Protein AF-A0A401UMT0-F1 (afdb_monomer)

Foldseek 3Di:
DDDDPLVVLVVLLVVLVVLLVVLVVCLVPDDDVVVNVVSVVVNVVSVVVNVVSVVCNVPDDD

Sequence (62 aa):
MEKNARQHVEDVYHKLQTSRTSLTEAISTVEKEENRQQIQNTLNAVQSALQTATDTLSNYTE

Solvent-accessible surface area (backbone atoms only — not comparable to full-atom values): 3553 Å² total; per-residue (Å²): 134,82,81,51,74,67,54,54,50,52,53,49,40,53,52,38,54,51,50,41,51,55,38,55,52,48,54,76,68,53,85,49,66,71,58,35,53,54,44,50,55,52,38,53,52,40,52,53,50,42,50,54,40,50,52,48,64,73,67,62,78,134

Secondary structure (DSSP, 8-state):
-PPPHHHHHHHHHHHHHHHHHHHHHHHHH---HHHHHHHHHHHHHHHHHHHHHHHHHHS---

Nearest PDB structures (foldseek):
  7s5c-assembly1_D  TM=9.823E-01  e=1.583E+00  Myxococcus xanthus
  7s5c-assembly1_J  TM=9.896E-01  e=1.910E+00  Myxococcus xanthus
  7s5k-assembly1_F  TM=9.799E-01  e=2.033E+00  Myxococcus xanthus
  7s5k-assembly1_E  TM=9.806E-01  e=1.910E+00  Myxococcus xanthus
  7s5c-assembly1_F  TM=9.873E-01  e=2.453E+00  Myxococcus xanthus

Mean predicted aligned error: 2.86 Å

InterPro domains:
  IPR012671 Type III export protein PscE/YscE [PF08988] (4-51)

pLDDT: mean 96.41, std 5.24, range [65.06, 98.75]

Structure (mmCIF, N/CA/C/O backbone):
data_AF-A0A401UMT0-F1
#
_entry.id   AF-A0A401UMT0-F1
#
loop_
_atom_site.group_PDB
_atom_site.id
_atom_site.type_symbol
_atom_site.label_atom_id
_atom_site.label_alt_id
_atom_site.label_comp_id
_atom_site.label_asym_id
_atom_site.label_entity_id
_atom_site.label_seq_id
_atom_site.pdbx_PDB_ins_code
_atom_site.Cartn_x
_atom_site.Cartn_y
_atom_site.Cartn_z
_atom_site.occupancy
_atom_site.B_iso_or_equiv
_atom_site.auth_seq_id
_atom_site.auth_comp_id
_atom_site.auth_asym_id
_atom_site.auth_atom_id
_atom_site.pdbx_PDB_model_num
ATOM 1 N N . MET A 1 1 ? 9.187 -18.752 -18.486 1.00 65.06 1 MET A N 1
ATOM 2 C CA . MET A 1 1 ? 9.777 -17.411 -18.664 1.00 65.06 1 MET A CA 1
ATOM 3 C C . MET A 1 1 ? 9.882 -16.788 -17.290 1.00 65.06 1 MET A C 1
ATOM 5 O O . MET A 1 1 ? 8.920 -16.887 -16.536 1.00 65.06 1 MET A O 1
ATOM 9 N N . GLU A 1 2 ? 11.048 -16.258 -16.945 1.00 87.81 2 GLU A N 1
ATOM 10 C CA . GLU A 1 2 ? 11.249 -15.511 -15.701 1.00 87.81 2 GLU A CA 1
ATOM 11 C C . GLU A 1 2 ? 10.597 -14.130 -15.829 1.00 87.81 2 GLU A C 1
ATOM 13 O O . GLU A 1 2 ? 10.511 -13.593 -16.938 1.00 87.81 2 GLU A O 1
ATOM 18 N N . LYS A 1 3 ? 10.069 -13.590 -14.726 1.00 91.56 3 LYS A N 1
ATOM 19 C CA . LYS A 1 3 ? 9.463 -12.256 -14.742 1.00 91.56 3 LYS A CA 1
ATOM 20 C C . LYS A 1 3 ? 10.550 -11.214 -14.982 1.00 91.56 3 LYS A C 1
ATOM 22 O O . LYS A 1 3 ? 11.634 -11.308 -14.415 1.00 91.56 3 LYS A O 1
ATOM 27 N N . ASN A 1 4 ? 10.257 -10.208 -15.798 1.00 94.62 4 ASN A N 1
ATOM 28 C CA . ASN A 1 4 ? 11.140 -9.053 -15.920 1.00 94.62 4 ASN A CA 1
ATOM 29 C C . ASN A 1 4 ? 10.934 -8.081 -14.741 1.00 94.62 4 ASN A C 1
ATOM 31 O O . ASN A 1 4 ? 9.979 -8.192 -13.966 1.00 94.62 4 ASN A O 1
ATOM 35 N N . ALA A 1 5 ? 11.841 -7.115 -14.588 1.00 96.19 5 ALA A N 1
ATOM 36 C CA . ALA A 1 5 ? 11.785 -6.171 -13.473 1.00 96.19 5 ALA A CA 1
ATOM 37 C C . ALA A 1 5 ? 10.478 -5.352 -13.455 1.00 96.19 5 ALA A C 1
ATOM 39 O O . ALA A 1 5 ? 9.891 -5.181 -12.387 1.00 96.19 5 ALA A O 1
ATOM 40 N N . ARG A 1 6 ? 9.950 -4.946 -14.619 1.00 96.50 6 ARG A N 1
ATOM 41 C CA . ARG A 1 6 ? 8.643 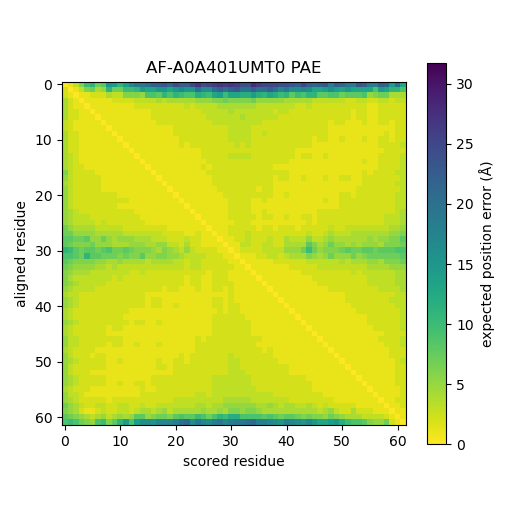-4.273 -14.732 1.00 96.50 6 ARG A CA 1
ATOM 42 C C . ARG A 1 6 ? 7.507 -5.132 -14.168 1.00 96.50 6 ARG A C 1
ATOM 44 O O . ARG A 1 6 ? 6.719 -4.645 -13.365 1.00 96.50 6 ARG A O 1
ATOM 51 N N . GLN A 1 7 ? 7.467 -6.418 -14.512 1.00 96.81 7 GLN A N 1
ATOM 52 C CA . GLN A 1 7 ? 6.469 -7.374 -14.018 1.00 96.81 7 GLN A CA 1
ATOM 53 C C . GLN A 1 7 ? 6.566 -7.591 -12.502 1.00 96.81 7 GLN A C 1
ATOM 55 O O . GLN A 1 7 ? 5.550 -7.789 -11.838 1.00 96.81 7 GLN A O 1
ATOM 60 N N . HIS A 1 8 ? 7.766 -7.517 -11.919 1.00 97.69 8 HIS A N 1
ATOM 61 C CA . HIS A 1 8 ? 7.909 -7.521 -10.462 1.00 97.69 8 HIS A CA 1
ATOM 62 C C . HIS A 1 8 ? 7.327 -6.258 -9.810 1.00 97.69 8 HIS A C 1
ATOM 64 O O . HIS A 1 8 ? 6.723 -6.357 -8.741 1.00 97.69 8 HIS A O 1
ATOM 70 N N . VAL A 1 9 ? 7.453 -5.087 -10.441 1.00 97.38 9 VAL A N 1
ATOM 71 C CA . VAL A 1 9 ? 6.815 -3.854 -9.947 1.00 97.38 9 VAL A CA 1
ATOM 72 C C . VAL A 1 9 ? 5.287 -3.927 -10.093 1.00 97.38 9 VAL A C 1
ATOM 74 O O . VAL A 1 9 ? 4.575 -3.544 -9.165 1.00 97.38 9 VAL A O 1
ATOM 77 N N . GLU A 1 10 ? 4.768 -4.487 -11.191 1.00 97.69 10 GLU A N 1
ATOM 78 C CA . GLU A 1 10 ? 3.326 -4.735 -11.380 1.00 97.69 10 GLU A CA 1
ATOM 79 C C . GLU A 1 10 ? 2.767 -5.676 -10.299 1.00 97.69 10 GLU A C 1
ATOM 81 O O . GLU A 1 10 ? 1.739 -5.385 -9.684 1.00 97.69 10 GLU A O 1
ATOM 86 N N . ASP A 1 11 ? 3.476 -6.765 -9.986 1.00 98.25 11 ASP A N 1
ATOM 87 C CA . ASP A 1 11 ? 3.108 -7.668 -8.890 1.00 98.25 11 ASP A CA 1
ATOM 88 C C . ASP A 1 11 ? 3.004 -6.933 -7.545 1.00 98.25 11 ASP A C 1
ATOM 90 O O . ASP A 1 11 ? 2.081 -7.180 -6.762 1.00 98.25 11 ASP A O 1
ATOM 94 N N . VAL A 1 12 ? 3.974 -6.063 -7.244 1.00 98.25 12 VAL A N 1
ATOM 95 C CA . VAL A 1 12 ? 3.983 -5.269 -6.008 1.00 98.25 12 VAL A CA 1
ATOM 96 C C . VAL A 1 12 ? 2.795 -4.314 -5.987 1.00 98.25 12 VAL A C 1
ATOM 98 O O . VAL A 1 12 ? 2.085 -4.268 -4.983 1.00 98.25 12 VAL A O 1
ATOM 101 N N . TYR A 1 13 ? 2.526 -3.615 -7.091 1.00 98.44 13 TYR A N 1
ATOM 102 C CA . TYR A 1 13 ? 1.366 -2.735 -7.223 1.00 98.44 13 TYR A CA 1
ATOM 103 C C . TYR A 1 13 ? 0.054 -3.469 -6.905 1.00 98.44 13 TYR A C 1
ATOM 105 O O . TYR A 1 13 ? -0.724 -3.012 -6.063 1.00 98.44 13 TYR A O 1
ATOM 113 N N . HIS A 1 14 ? -0.165 -4.647 -7.495 1.00 98.44 14 HIS A N 1
ATOM 114 C CA . HIS A 1 14 ? -1.375 -5.434 -7.248 1.00 98.44 14 HIS A CA 1
ATOM 115 C C . HIS A 1 14 ? -1.489 -5.898 -5.794 1.00 98.44 14 HIS A C 1
ATOM 117 O O . HIS A 1 14 ? -2.557 -5.792 -5.191 1.00 98.44 14 HIS A O 1
ATOM 123 N N . LYS A 1 15 ? -0.387 -6.354 -5.188 1.00 98.69 15 LYS A N 1
ATOM 124 C CA . LYS A 1 15 ? -0.378 -6.742 -3.769 1.00 98.69 15 LYS A CA 1
ATOM 125 C C . LYS A 1 15 ? -0.708 -5.562 -2.861 1.00 98.69 15 LYS A C 1
ATOM 127 O O . LYS A 1 15 ? -1.493 -5.722 -1.932 1.00 98.69 15 LYS A O 1
ATOM 132 N N . LEU A 1 16 ? -0.166 -4.378 -3.142 1.00 98.69 16 LEU A N 1
ATOM 133 C CA . LEU A 1 16 ? -0.475 -3.175 -2.374 1.00 98.69 16 LEU A CA 1
ATOM 134 C C . LEU A 1 16 ? -1.948 -2.752 -2.526 1.00 98.69 16 LEU A C 1
ATOM 136 O O . LEU A 1 16 ? -2.550 -2.319 -1.545 1.00 98.69 16 LEU A O 1
ATOM 140 N N . GLN A 1 17 ? -2.563 -2.919 -3.704 1.00 98.44 17 GLN A N 1
ATOM 141 C CA . GLN A 1 17 ? -3.999 -2.657 -3.890 1.00 98.44 17 GLN A CA 1
ATOM 142 C C . GLN A 1 17 ? -4.870 -3.601 -3.054 1.00 98.44 17 GLN A C 1
ATOM 144 O O . GLN A 1 17 ? -5.831 -3.151 -2.419 1.00 98.44 17 GLN A O 1
ATOM 149 N N . THR A 1 18 ? -4.523 -4.889 -3.021 1.00 98.56 18 THR A N 1
ATOM 150 C CA . THR A 1 18 ? -5.189 -5.872 -2.157 1.00 98.56 18 THR A CA 1
ATOM 151 C C . THR A 1 18 ? -5.025 -5.490 -0.689 1.00 98.56 18 THR A C 1
ATOM 153 O O . THR A 1 18 ? -6.022 -5.365 0.018 1.00 98.56 18 THR A O 1
ATOM 156 N N . SER A 1 19 ? -3.798 -5.188 -0.249 1.00 98.56 19 SER A N 1
ATOM 157 C CA . SER A 1 19 ? -3.519 -4.753 1.125 1.00 98.56 19 SER A CA 1
ATOM 158 C C . SER A 1 19 ? -4.308 -3.504 1.515 1.00 98.56 19 SER A C 1
ATOM 160 O O . SER A 1 19 ? -4.868 -3.453 2.606 1.00 98.56 19 SER A O 1
ATOM 162 N N . ARG A 1 20 ? -4.407 -2.507 0.624 1.00 98.56 20 ARG A N 1
ATOM 163 C CA . ARG A 1 20 ? -5.220 -1.300 0.843 1.00 98.56 20 ARG A CA 1
ATOM 164 C C . ARG A 1 20 ? -6.675 -1.666 1.127 1.00 98.56 20 ARG A C 1
ATOM 166 O O . ARG A 1 20 ? -7.248 -1.145 2.075 1.00 98.56 20 ARG A O 1
ATOM 173 N N . THR A 1 21 ? -7.250 -2.560 0.324 1.00 98.44 21 THR A N 1
ATOM 174 C CA . THR A 1 21 ? -8.646 -2.999 0.471 1.00 98.44 21 THR A CA 1
ATOM 175 C C . THR A 1 21 ? -8.859 -3.694 1.815 1.00 98.44 21 THR A C 1
ATOM 177 O O . THR A 1 21 ? -9.732 -3.287 2.576 1.00 98.44 21 THR A O 1
ATOM 180 N N . SER A 1 22 ? -7.990 -4.646 2.170 1.00 98.38 22 SER A N 1
ATOM 181 C CA . SER A 1 22 ? -8.050 -5.340 3.463 1.00 98.38 22 SER A CA 1
ATOM 182 C C . SER A 1 22 ? -7.892 -4.396 4.660 1.00 98.38 22 SER A C 1
ATOM 184 O O . SER A 1 22 ? -8.558 -4.571 5.675 1.00 98.38 22 SER A O 1
ATOM 186 N N . LEU A 1 23 ? -7.043 -3.369 4.558 1.00 98.44 23 LEU A N 1
ATOM 187 C CA . LEU A 1 23 ? -6.879 -2.359 5.611 1.00 98.44 23 LEU A CA 1
ATOM 188 C C . LEU A 1 23 ? -8.106 -1.444 5.733 1.00 98.44 23 LEU A C 1
ATOM 190 O O . LEU A 1 23 ? -8.494 -1.093 6.845 1.00 98.44 23 LEU A O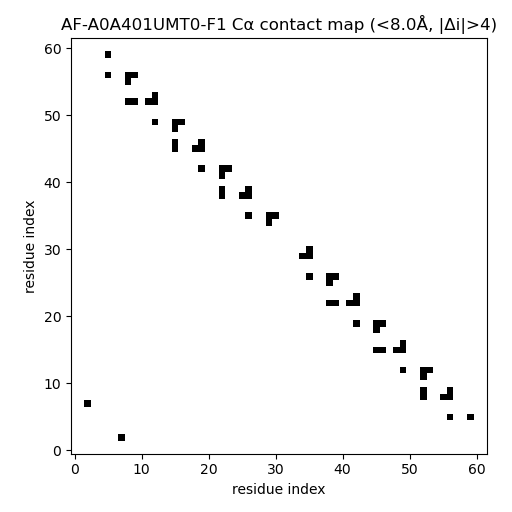 1
ATOM 194 N N . THR A 1 24 ? -8.740 -1.077 4.616 1.00 97.88 24 THR A N 1
ATOM 195 C CA . THR A 1 24 ? -10.007 -0.330 4.625 1.00 97.88 24 THR A CA 1
ATOM 196 C C . THR A 1 24 ? -11.124 -1.133 5.293 1.00 97.88 24 THR A C 1
ATOM 198 O O . THR A 1 24 ? -11.861 -0.582 6.110 1.00 97.88 24 THR A O 1
ATOM 201 N N . GLU A 1 25 ? -11.222 -2.433 5.011 1.00 98.00 25 GLU A N 1
ATOM 202 C CA . GLU A 1 25 ? -12.159 -3.332 5.695 1.00 98.00 25 GLU A CA 1
ATOM 203 C C . GLU A 1 25 ? -11.823 -3.465 7.188 1.00 98.00 25 GLU A C 1
ATOM 205 O O . GLU A 1 25 ? -12.704 -3.344 8.031 1.00 98.00 25 GLU A O 1
ATOM 210 N N . ALA A 1 26 ? -10.546 -3.607 7.549 1.00 97.81 26 ALA A N 1
ATOM 211 C CA . ALA A 1 26 ? -10.139 -3.695 8.951 1.00 97.81 26 ALA A CA 1
ATOM 212 C C . ALA A 1 26 ? -10.507 -2.435 9.759 1.00 97.81 26 ALA A C 1
ATOM 214 O O . ALA A 1 26 ? -10.896 -2.537 10.922 1.00 97.81 26 ALA A O 1
ATOM 215 N N . ILE A 1 27 ? -10.438 -1.243 9.151 1.00 97.00 27 ILE A N 1
ATOM 216 C CA . ILE A 1 27 ? -10.906 0.003 9.782 1.00 97.00 27 ILE A CA 1
ATOM 217 C C . ILE A 1 27 ? -12.413 -0.045 10.038 1.00 97.00 27 ILE A C 1
ATOM 219 O O . ILE A 1 27 ? -12.862 0.451 11.069 1.00 97.00 27 ILE A O 1
ATOM 223 N N . SER A 1 28 ? -13.216 -0.626 9.147 1.00 94.56 28 SER A N 1
ATOM 224 C CA . SER A 1 28 ? -14.669 -0.661 9.349 1.00 94.56 28 SER A CA 1
ATOM 225 C C . SER A 1 28 ? -15.092 -1.636 10.453 1.00 94.56 28 SER A C 1
ATOM 227 O O . SER A 1 28 ? -16.140 -1.432 11.062 1.00 94.56 28 SER A O 1
ATOM 229 N N . THR A 1 29 ? -14.267 -2.642 10.767 1.00 96.12 29 THR A N 1
ATOM 230 C CA . THR A 1 29 ? -14.584 -3.683 11.760 1.00 96.12 29 THR A CA 1
ATOM 231 C C . THR A 1 29 ? -13.867 -3.532 13.102 1.00 96.12 29 THR A C 1
ATOM 233 O O . THR A 1 29 ? -14.196 -4.243 14.048 1.00 96.12 29 THR A O 1
ATOM 236 N N . VAL A 1 30 ? -12.855 -2.667 13.215 1.00 95.00 30 VAL A N 1
ATOM 237 C CA . VAL A 1 30 ? -12.074 -2.530 14.455 1.00 95.00 30 VAL A CA 1
ATOM 238 C C . VAL A 1 30 ? -12.881 -1.849 15.567 1.00 95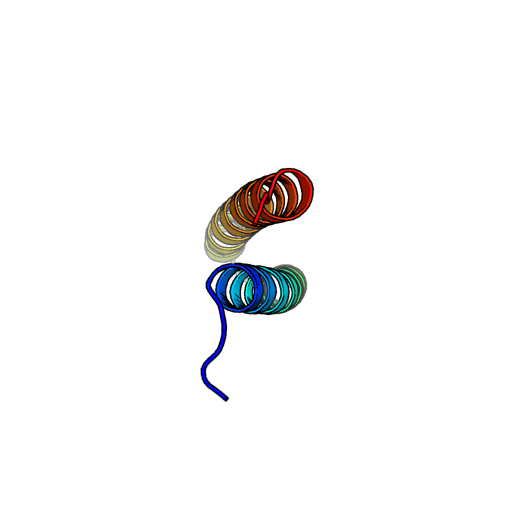.00 30 VAL A C 1
ATOM 240 O O . VAL A 1 30 ? -13.457 -0.777 15.378 1.00 95.00 30 VAL A O 1
ATOM 243 N N . GLU A 1 31 ? -12.889 -2.462 16.751 1.00 93.88 31 GLU A N 1
ATOM 244 C CA . GLU A 1 31 ? -13.653 -1.982 17.913 1.00 93.88 31 GLU A CA 1
ATOM 245 C C . GLU A 1 31 ? -12.886 -0.946 18.749 1.00 93.88 31 GLU A C 1
ATOM 247 O O . GLU A 1 31 ? -13.474 -0.020 19.303 1.00 93.88 31 GLU A O 1
ATOM 252 N N . LYS A 1 32 ? -11.558 -1.092 18.851 1.00 97.06 32 LYS A N 1
ATOM 253 C CA . LYS A 1 32 ? -10.702 -0.225 19.675 1.00 97.06 32 LYS A CA 1
ATOM 254 C C . LYS A 1 32 ? -10.131 0.928 18.860 1.00 97.06 32 LYS A C 1
ATOM 256 O O . LYS A 1 32 ? -9.470 0.698 17.849 1.00 97.06 32 LYS A O 1
ATOM 261 N N . GLU A 1 33 ? -10.291 2.149 19.359 1.00 94.38 33 GLU A N 1
ATOM 262 C CA . GLU A 1 33 ? -9.831 3.357 18.664 1.00 94.38 33 GLU A CA 1
ATOM 263 C C . GLU A 1 33 ? -8.305 3.419 18.496 1.00 94.38 33 GLU A C 1
ATOM 265 O O . GLU A 1 33 ? -7.808 3.807 17.444 1.00 94.38 33 GLU A O 1
ATOM 270 N N . GLU A 1 34 ? -7.540 2.939 19.479 1.00 95.56 34 GLU A N 1
ATOM 271 C CA . GLU A 1 34 ? -6.079 2.843 19.355 1.00 95.56 34 GLU A CA 1
ATOM 272 C C . GLU A 1 34 ? -5.665 1.942 18.178 1.00 95.56 34 GLU A C 1
ATOM 274 O O . GLU A 1 34 ? -4.808 2.309 17.371 1.00 95.56 34 GLU A O 1
ATOM 279 N N . ASN A 1 35 ? -6.329 0.793 18.023 1.00 97.56 35 ASN A N 1
ATOM 280 C CA . ASN A 1 35 ? -6.090 -0.107 16.898 1.00 97.56 35 ASN A CA 1
ATOM 281 C C . ASN A 1 35 ? -6.535 0.539 15.581 1.00 97.56 35 ASN A C 1
ATOM 283 O O . ASN A 1 35 ? -5.840 0.398 14.578 1.00 97.56 35 ASN A O 1
ATOM 287 N N . ARG A 1 36 ? -7.648 1.289 15.575 1.00 97.94 36 ARG A N 1
ATOM 288 C CA . ARG A 1 36 ? -8.090 2.062 14.403 1.00 97.94 36 ARG A CA 1
ATOM 289 C C . ARG A 1 36 ? -7.001 3.015 13.933 1.00 97.94 36 ARG A C 1
ATOM 291 O O . ARG A 1 36 ? -6.680 3.014 12.747 1.00 97.94 36 ARG A O 1
ATOM 298 N N . GLN A 1 37 ? -6.394 3.768 14.849 1.00 97.94 37 GLN A N 1
ATOM 299 C CA . GLN A 1 37 ? -5.318 4.695 14.508 1.00 97.94 37 GLN A CA 1
ATOM 300 C C . GLN A 1 37 ? -4.099 3.965 13.926 1.00 97.94 37 GLN A C 1
ATOM 302 O O . GLN A 1 37 ? -3.528 4.412 12.932 1.00 97.94 37 GLN A O 1
ATOM 307 N N . GLN A 1 38 ? -3.709 2.821 14.497 1.00 98.50 38 GLN A N 1
ATOM 308 C CA . GLN A 1 38 ? -2.594 2.021 13.975 1.00 98.50 38 GLN A CA 1
ATOM 309 C C . GLN A 1 38 ? -2.886 1.451 12.575 1.00 98.50 38 GLN A C 1
ATOM 311 O O . GLN A 1 38 ? -2.026 1.499 11.688 1.00 98.50 38 GLN A O 1
ATOM 316 N N . ILE A 1 39 ? -4.108 0.964 12.339 1.00 98.38 39 ILE A N 1
ATOM 317 C CA . ILE A 1 39 ? -4.532 0.474 11.020 1.00 98.38 39 ILE A CA 1
ATOM 318 C C . ILE A 1 39 ? -4.578 1.635 10.017 1.00 98.38 39 ILE A C 1
ATOM 320 O O . ILE A 1 39 ? -4.078 1.486 8.904 1.00 98.38 39 ILE A O 1
ATOM 324 N N . GLN A 1 40 ? -5.083 2.809 10.408 1.00 98.31 40 GLN A N 1
ATOM 325 C CA . GLN A 1 40 ? -5.094 4.005 9.561 1.00 98.31 40 GLN A CA 1
ATOM 326 C C . GLN A 1 40 ? -3.675 4.444 9.175 1.00 98.31 40 GLN A C 1
ATOM 328 O O . GLN A 1 40 ? -3.423 4.755 8.013 1.00 98.31 40 GLN A O 1
ATOM 333 N N . ASN A 1 41 ? -2.727 4.416 10.115 1.00 98.50 41 ASN A N 1
ATOM 334 C CA . ASN A 1 41 ? -1.322 4.715 9.829 1.00 98.50 41 ASN A CA 1
ATOM 335 C C . ASN A 1 41 ? -0.740 3.729 8.803 1.00 98.50 41 ASN A C 1
ATOM 337 O O . ASN A 1 41 ? -0.047 4.135 7.869 1.00 98.50 41 ASN A O 1
ATOM 341 N N . THR A 1 42 ? -1.069 2.442 8.941 1.00 98.62 42 THR A N 1
ATOM 342 C CA . THR A 1 42 ? -0.652 1.396 7.996 1.00 98.62 42 THR A CA 1
ATOM 343 C C . THR A 1 42 ? -1.281 1.611 6.617 1.00 98.62 42 THR A C 1
ATOM 345 O O . THR A 1 42 ? -0.590 1.521 5.602 1.00 98.62 42 THR A O 1
ATOM 348 N N . LEU A 1 43 ? -2.570 1.958 6.561 1.00 98.62 43 LEU A N 1
ATOM 349 C CA . LEU A 1 43 ? -3.277 2.274 5.320 1.00 98.62 43 LEU A CA 1
ATOM 350 C C . LEU A 1 43 ? -2.634 3.458 4.591 1.00 98.62 43 LEU A C 1
ATOM 352 O O . LEU A 1 43 ? -2.391 3.366 3.388 1.00 98.62 43 LEU A O 1
ATOM 356 N N . ASN A 1 44 ? -2.296 4.526 5.314 1.00 98.56 44 ASN A N 1
ATOM 357 C CA . ASN A 1 44 ? -1.628 5.694 4.740 1.00 98.56 44 ASN A CA 1
ATOM 358 C C . ASN A 1 44 ? -0.262 5.315 4.137 1.00 98.56 44 ASN A C 1
ATOM 360 O O . ASN A 1 44 ? 0.065 5.738 3.031 1.00 98.56 44 ASN A O 1
ATOM 364 N N . ALA A 1 45 ? 0.519 4.466 4.816 1.00 98.75 45 ALA A N 1
ATOM 365 C CA . ALA A 1 45 ? 1.800 3.985 4.294 1.00 98.75 45 ALA A CA 1
ATOM 366 C C . ALA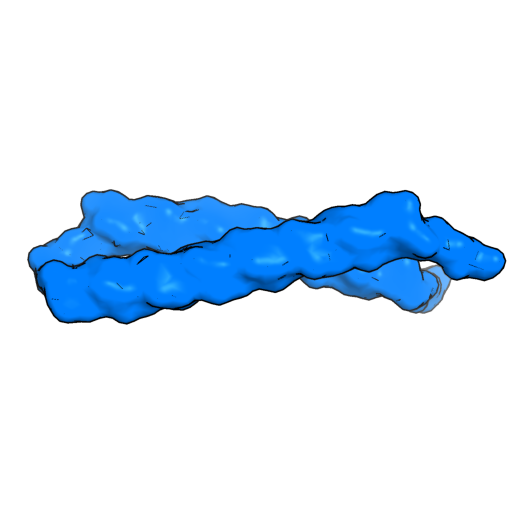 A 1 45 ? 1.635 3.152 3.007 1.00 98.75 45 ALA A C 1
ATOM 368 O O . ALA A 1 45 ? 2.388 3.337 2.050 1.00 98.75 45 ALA A O 1
ATOM 369 N N . VAL A 1 46 ? 0.623 2.278 2.950 1.00 98.69 46 VAL A N 1
ATOM 370 C CA . VAL A 1 46 ? 0.304 1.494 1.743 1.00 98.69 46 VAL A CA 1
ATOM 371 C C . VAL A 1 46 ? -0.146 2.394 0.591 1.00 98.69 46 VAL A C 1
ATOM 373 O O . VAL A 1 46 ? 0.242 2.153 -0.550 1.00 98.69 46 VAL A O 1
ATOM 376 N N . GLN A 1 47 ? -0.925 3.443 0.861 1.00 98.50 47 GLN A N 1
ATOM 377 C CA . GLN A 1 47 ? -1.330 4.419 -0.156 1.00 98.50 47 GLN A CA 1
ATOM 378 C C . GLN A 1 47 ? -0.128 5.180 -0.732 1.00 98.50 47 GLN A C 1
ATOM 380 O O . GLN A 1 47 ? -0.020 5.298 -1.952 1.00 98.50 47 GLN A O 1
ATOM 385 N N . SER A 1 48 ? 0.808 5.618 0.114 1.00 98.62 48 SER A N 1
ATOM 386 C CA . SER A 1 48 ? 2.061 6.231 -0.346 1.00 98.62 48 SER A CA 1
ATOM 387 C C . SER A 1 48 ? 2.883 5.267 -1.205 1.00 98.62 48 SER A C 1
ATOM 389 O O . SER A 1 48 ? 3.337 5.637 -2.285 1.00 98.62 48 SER A O 1
ATOM 391 N N . ALA A 1 49 ? 3.019 4.006 -0.781 1.00 98.62 49 ALA A N 1
ATOM 392 C CA . ALA A 1 49 ? 3.724 2.985 -1.555 1.00 98.62 49 ALA A CA 1
ATOM 393 C C . ALA A 1 49 ? 3.043 2.695 -2.908 1.00 98.62 49 ALA A C 1
ATOM 395 O O . ALA A 1 49 ? 3.730 2.517 -3.913 1.00 98.62 49 ALA A O 1
ATOM 396 N N . LEU A 1 50 ? 1.704 2.686 -2.958 1.00 98.56 50 LEU A N 1
ATOM 397 C CA . LEU A 1 50 ? 0.937 2.554 -4.202 1.00 98.56 50 LEU A CA 1
ATOM 398 C C . LEU A 1 50 ? 1.233 3.687 -5.176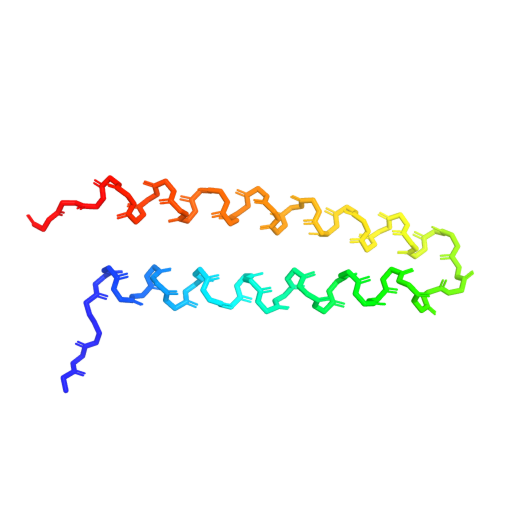 1.00 98.56 50 LEU A C 1
ATOM 400 O O . LEU A 1 50 ? 1.395 3.427 -6.368 1.00 98.56 50 LEU A O 1
ATOM 404 N N . GLN A 1 51 ? 1.313 4.922 -4.678 1.00 98.44 51 GLN A N 1
ATOM 405 C CA . GLN A 1 51 ? 1.664 6.068 -5.508 1.00 98.44 51 GLN A CA 1
ATOM 406 C C . GLN A 1 51 ? 3.068 5.889 -6.094 1.00 98.44 51 GLN A C 1
ATOM 408 O O . GLN A 1 51 ? 3.225 5.927 -7.309 1.00 98.44 51 GLN A O 1
ATOM 413 N N . THR A 1 52 ? 4.063 5.559 -5.266 1.00 98.50 52 THR A N 1
ATOM 414 C CA . THR A 1 52 ? 5.438 5.316 -5.733 1.00 98.50 52 THR A CA 1
ATOM 415 C C . THR A 1 52 ? 5.529 4.173 -6.749 1.00 98.50 52 T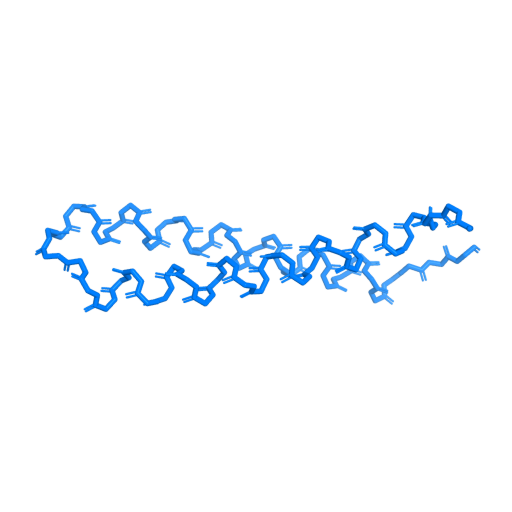HR A C 1
ATOM 417 O O . THR A 1 52 ? 6.249 4.284 -7.742 1.00 98.50 52 THR A O 1
ATOM 420 N N . ALA A 1 53 ? 4.791 3.078 -6.544 1.00 98.12 53 ALA A N 1
ATOM 421 C CA . ALA A 1 53 ? 4.742 1.972 -7.500 1.00 98.12 53 ALA A CA 1
ATOM 422 C C . ALA A 1 53 ? 4.098 2.403 -8.830 1.00 98.12 53 ALA A C 1
ATOM 424 O O . ALA A 1 53 ? 4.597 2.053 -9.897 1.00 98.12 53 ALA A O 1
ATOM 425 N N . THR A 1 54 ? 3.034 3.209 -8.771 1.00 98.12 54 THR A N 1
ATOM 426 C CA . THR A 1 54 ? 2.366 3.776 -9.955 1.00 98.12 54 THR A CA 1
ATOM 427 C C . THR A 1 54 ? 3.298 4.699 -10.734 1.00 98.12 54 THR A C 1
ATOM 429 O O . THR A 1 54 ? 3.404 4.570 -11.954 1.00 98.12 54 THR A O 1
ATOM 432 N N . ASP A 1 55 ? 4.011 5.587 -10.042 1.00 98.25 55 ASP A N 1
ATOM 433 C CA . ASP A 1 55 ? 4.980 6.499 -10.654 1.00 98.25 55 ASP A CA 1
ATOM 434 C C . ASP A 1 55 ? 6.128 5.715 -11.296 1.00 98.25 55 ASP A C 1
ATOM 436 O O . ASP A 1 55 ? 6.549 6.023 -12.410 1.00 98.25 55 ASP A O 1
ATOM 440 N N . THR A 1 56 ? 6.596 4.656 -10.628 1.00 98.12 56 THR A N 1
ATOM 441 C CA . THR A 1 56 ? 7.631 3.764 -11.165 1.00 98.12 56 THR A CA 1
ATOM 442 C C . THR A 1 56 ? 7.163 3.098 -12.454 1.00 98.12 56 THR A C 1
ATOM 444 O O . THR A 1 56 ? 7.881 3.139 -13.444 1.00 98.12 56 THR A O 1
ATOM 447 N N . LEU A 1 57 ? 5.956 2.521 -12.470 1.00 97.75 57 LEU A N 1
ATOM 448 C CA . LEU A 1 57 ? 5.390 1.869 -13.656 1.00 97.75 57 LEU A CA 1
ATOM 449 C C . LEU A 1 57 ? 5.135 2.850 -14.804 1.00 97.75 57 LEU A C 1
ATOM 451 O O . LEU A 1 57 ? 5.337 2.490 -15.960 1.00 97.75 57 LEU A O 1
ATOM 455 N N . SER A 1 58 ? 4.712 4.075 -14.486 1.00 97.31 58 SER A N 1
ATOM 456 C CA . SER A 1 58 ? 4.407 5.111 -15.481 1.00 97.31 58 SER A CA 1
ATOM 457 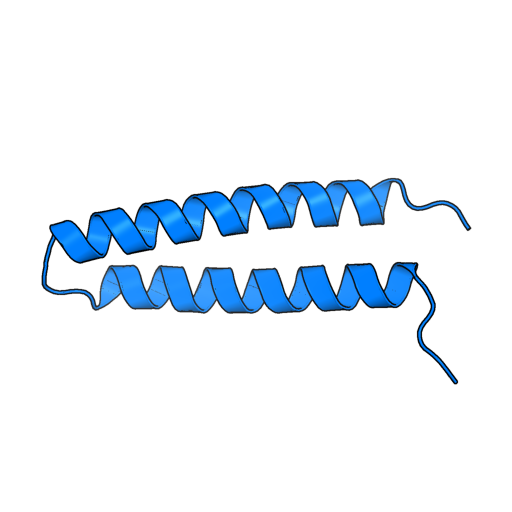C C . SER A 1 58 ? 5.664 5.661 -16.154 1.00 97.31 58 SER A C 1
ATOM 459 O O . SER A 1 58 ? 5.627 6.000 -17.331 1.00 97.31 58 SER A O 1
ATOM 461 N N . ASN A 1 59 ? 6.773 5.730 -15.414 1.00 96.88 59 ASN A N 1
ATOM 462 C CA . ASN A 1 59 ? 8.062 6.211 -15.915 1.00 96.88 59 ASN A C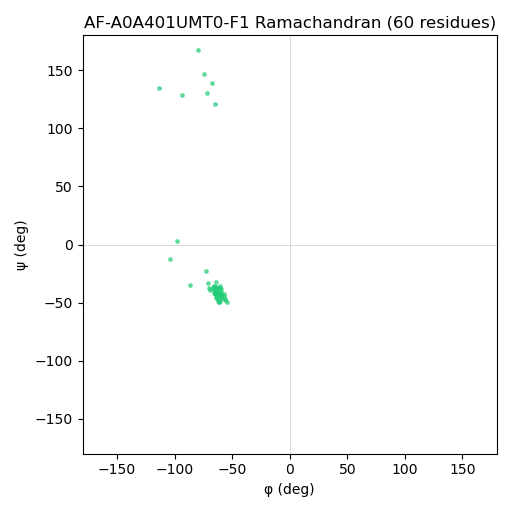A 1
ATOM 463 C C . ASN A 1 59 ? 9.013 5.069 -16.322 1.00 96.88 59 ASN A C 1
ATOM 465 O O . ASN A 1 59 ? 10.164 5.326 -16.680 1.00 96.88 59 ASN A O 1
ATOM 469 N N . TYR A 1 60 ? 8.567 3.810 -16.246 1.00 94.94 60 TYR A N 1
ATOM 470 C CA . TYR A 1 60 ? 9.405 2.653 -16.541 1.00 94.94 60 TYR A CA 1
ATOM 471 C C . TYR A 1 60 ? 9.805 2.657 -18.022 1.00 94.94 60 TYR A C 1
ATOM 473 O O . TYR A 1 60 ? 8.948 2.592 -18.900 1.00 94.94 60 TYR A O 1
ATOM 481 N N . THR A 1 61 ? 11.110 2.696 -18.289 1.00 91.81 61 THR A N 1
ATOM 482 C CA . THR A 1 61 ? 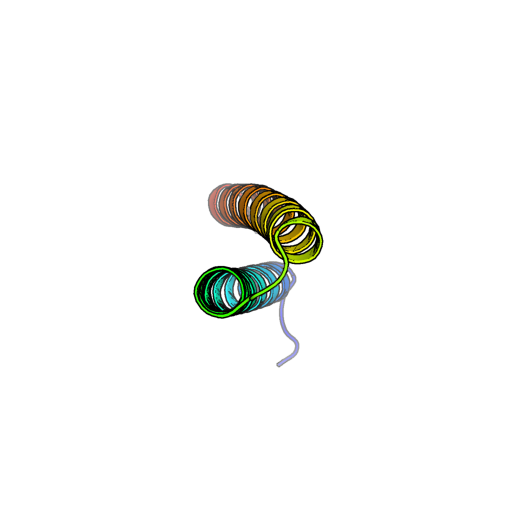11.691 2.592 -19.637 1.00 91.81 61 THR A CA 1
ATOM 483 C C . THR A 1 61 ? 12.481 1.286 -19.726 1.00 91.81 61 THR A C 1
ATOM 485 O O . THR A 1 61 ? 13.185 0.948 -18.773 1.00 91.81 61 THR A O 1
ATOM 488 N N . GLU A 1 62 ? 12.311 0.537 -20.820 1.00 75.81 62 GLU A N 1
ATOM 489 C CA . GLU A 1 62 ? 13.017 -0.732 -21.082 1.00 75.81 62 GLU A CA 1
ATOM 490 C C . GLU A 1 62 ? 14.467 -0.537 -21.538 1.00 75.81 62 GLU A C 1
ATOM 492 O O . GLU A 1 62 ? 14.739 0.445 -22.268 1.00 75.81 62 GLU A O 1
#

Radius of gyration: 14.52 Å; Cα contacts (8 Å, |Δi|>4): 33; chains: 1; bounding box: 28×24×41 Å

Organism: NCBI:txid360422